Protein AF-A0A9E0HF30-F1 (afdb_monomer_lite)

Secondary structure (DSSP, 8-state):
----------S--HHHHHHHHHHHTSS--SSHHHHHHHHHHHHHHHHHHHHHHHHHHHHTTSSS----

Radius of gyration: 17.87 Å; chains: 1; bounding box: 46×13×55 Å

Structure (mmCIF, N/CA/C/O backbone):
data_AF-A0A9E0HF30-F1
#
_entry.id   AF-A0A9E0HF30-F1
#
loop_
_atom_site.group_PDB
_atom_site.id
_atom_site.type_symbol
_atom_site.label_atom_id
_atom_site.label_alt_id
_atom_site.label_comp_id
_atom_site.label_asym_id
_atom_site.label_entity_id
_atom_site.label_seq_id
_atom_site.pdbx_PDB_ins_code
_atom_site.Cartn_x
_atom_site.Cartn_y
_atom_site.Cartn_z
_atom_site.occupancy
_atom_site.B_iso_or_equiv
_atom_site.auth_seq_id
_atom_site.auth_comp_id
_atom_site.auth_asym_id
_atom_site.auth_atom_id
_atom_site.pdbx_PDB_model_num
ATOM 1 N N . MET A 1 1 ? 0.065 -1.691 -41.085 1.00 43.19 1 MET A N 1
ATOM 2 C CA . MET A 1 1 ? 0.657 -2.497 -40.000 1.00 43.19 1 MET A CA 1
ATOM 3 C C . MET A 1 1 ? 1.836 -1.690 -39.487 1.00 43.19 1 MET A C 1
ATOM 5 O O . MET A 1 1 ? 2.921 -1.789 -40.036 1.00 43.19 1 MET A O 1
ATOM 9 N N . THR A 1 2 ? 1.581 -0.744 -38.589 1.00 44.59 2 THR A N 1
ATOM 10 C CA . THR A 1 2 ? 2.574 0.258 -38.174 1.00 44.59 2 THR A CA 1
ATOM 11 C C . THR A 1 2 ? 2.563 0.322 -36.662 1.00 44.59 2 THR A C 1
ATOM 13 O O . THR A 1 2 ? 1.577 0.759 -36.079 1.00 44.59 2 THR A O 1
ATOM 16 N N . SER A 1 3 ? 3.641 -0.237 -36.114 1.00 49.38 3 SER A N 1
ATOM 17 C CA . SER A 1 3 ? 4.148 -0.207 -34.747 1.00 49.38 3 SER A CA 1
ATOM 18 C C . SER A 1 3 ? 3.230 0.433 -33.714 1.00 49.38 3 SER A C 1
ATOM 20 O O . SER A 1 3 ? 3.241 1.643 -33.519 1.00 49.38 3 SER A O 1
ATOM 22 N N . GLU A 1 4 ? 2.476 -0.415 -33.015 1.00 46.75 4 GLU A N 1
ATOM 23 C CA . GLU A 1 4 ? 2.027 -0.099 -31.666 1.00 46.75 4 GLU A CA 1
ATOM 24 C C . GLU A 1 4 ? 3.278 0.131 -30.814 1.00 46.75 4 GLU A C 1
ATOM 26 O O . GLU A 1 4 ? 4.089 -0.783 -30.633 1.00 46.75 4 GLU A O 1
ATOM 31 N N . ASP A 1 5 ? 3.437 1.356 -30.316 1.00 47.81 5 ASP A N 1
ATOM 32 C CA . ASP A 1 5 ? 4.219 1.658 -29.124 1.00 47.81 5 ASP A CA 1
ATOM 33 C C . ASP A 1 5 ? 3.790 0.673 -28.028 1.00 47.81 5 ASP A C 1
ATOM 35 O O . ASP A 1 5 ? 2.812 0.877 -27.303 1.00 47.81 5 ASP A O 1
ATOM 39 N N . LYS A 1 6 ? 4.500 -0.456 -27.927 1.00 52.12 6 LYS A N 1
ATOM 40 C CA . LYS A 1 6 ? 4.466 -1.309 -26.745 1.00 52.12 6 LYS A CA 1
ATOM 41 C C . LYS A 1 6 ? 5.059 -0.463 -25.633 1.00 52.12 6 LYS A C 1
ATOM 43 O O . LYS A 1 6 ? 6.264 -0.509 -25.400 1.00 52.12 6 LYS A O 1
ATOM 48 N N . HIS A 1 7 ? 4.214 0.319 -24.967 1.00 56.09 7 HIS A N 1
ATOM 49 C CA . HIS A 1 7 ? 4.538 0.921 -23.687 1.00 56.09 7 HIS A CA 1
ATOM 50 C C . HIS A 1 7 ? 5.088 -0.203 -22.809 1.00 56.09 7 HIS A C 1
ATOM 52 O O . HIS A 1 7 ? 4.334 -1.077 -22.374 1.00 56.09 7 HIS A O 1
ATOM 58 N N . HIS A 1 8 ? 6.409 -0.226 -22.614 1.00 65.25 8 HIS A N 1
ATOM 59 C CA . HIS A 1 8 ? 7.034 -1.108 -21.643 1.00 65.25 8 HIS A CA 1
ATOM 60 C C . HIS A 1 8 ? 6.366 -0.775 -20.317 1.00 65.25 8 HIS A C 1
ATOM 62 O O . HIS A 1 8 ? 6.478 0.343 -19.817 1.00 65.25 8 HIS A O 1
ATOM 68 N N . GLN A 1 9 ? 5.551 -1.697 -19.814 1.00 70.88 9 GLN A N 1
ATOM 69 C CA . GLN A 1 9 ? 4.809 -1.453 -18.595 1.00 70.88 9 GLN A CA 1
ATOM 70 C C . GLN A 1 9 ? 5.810 -1.482 -17.440 1.00 70.88 9 GLN A C 1
ATOM 72 O O . GLN A 1 9 ? 6.255 -2.550 -17.031 1.00 70.88 9 GLN A O 1
ATOM 77 N N . VAL A 1 10 ? 6.173 -0.306 -16.937 1.00 82.44 10 VAL A N 1
ATOM 78 C CA . VAL A 1 10 ? 7.102 -0.156 -15.816 1.00 82.44 10 VAL A CA 1
ATOM 79 C C . VAL A 1 10 ? 6.300 -0.161 -14.515 1.00 82.44 10 VAL A C 1
ATOM 81 O O . VAL A 1 10 ? 5.384 0.642 -14.339 1.00 82.44 10 VAL A O 1
ATOM 84 N N . GLY A 1 11 ? 6.630 -1.081 -13.606 1.00 88.81 11 GLY A N 1
ATOM 85 C CA . GLY A 1 11 ? 5.911 -1.249 -12.340 1.00 88.81 11 GLY A CA 1
ATOM 86 C C . GLY A 1 11 ? 4.714 -2.203 -12.409 1.00 88.81 11 GLY A C 1
ATOM 87 O O . GLY A 1 11 ? 4.522 -2.960 -13.367 1.00 88.81 11 GLY A O 1
ATOM 88 N N . LEU A 1 12 ? 3.908 -2.214 -11.344 1.00 89.88 12 LEU A N 1
ATOM 89 C CA . LEU A 1 12 ? 2.737 -3.087 -11.261 1.00 89.88 12 LEU A CA 1
ATOM 90 C C . LEU A 1 12 ? 1.635 -2.633 -12.221 1.00 89.88 12 LEU A C 1
ATOM 92 O O . LEU A 1 12 ? 1.360 -1.445 -12.373 1.00 89.88 12 LEU A O 1
ATOM 96 N N . SER A 1 13 ? 0.929 -3.600 -12.812 1.00 91.62 13 SER A N 1
ATOM 97 C CA . SER A 1 13 ? -0.284 -3.284 -13.564 1.00 91.62 13 SER A CA 1
ATOM 98 C C . SER A 1 13 ? -1.369 -2.793 -12.611 1.00 91.62 13 SER A C 1
ATOM 100 O O . SER A 1 13 ? -1.456 -3.237 -11.462 1.00 91.62 13 SER A O 1
ATOM 102 N N . ARG A 1 14 ? -2.265 -1.940 -13.115 1.00 90.06 14 ARG A N 1
ATOM 103 C CA . ARG A 1 14 ? -3.431 -1.470 -12.357 1.00 90.06 14 ARG A CA 1
ATOM 104 C C . ARG A 1 14 ? -4.225 -2.626 -11.738 1.00 90.06 14 ARG A C 1
ATOM 106 O O . ARG A 1 14 ? -4.570 -2.568 -10.567 1.00 90.06 14 ARG A O 1
ATOM 113 N N . ARG A 1 15 ? -4.467 -3.696 -12.503 1.00 93.12 15 ARG A N 1
ATOM 114 C CA . ARG A 1 15 ? -5.199 -4.876 -12.019 1.00 93.12 15 ARG A CA 1
ATOM 115 C C . ARG A 1 15 ? -4.485 -5.548 -10.845 1.00 93.12 15 ARG A C 1
ATOM 117 O O . ARG A 1 15 ? -5.127 -5.893 -9.864 1.00 93.12 15 ARG A O 1
ATOM 124 N N . LYS A 1 16 ? -3.157 -5.681 -10.918 1.00 92.75 16 LYS A N 1
ATOM 125 C CA . LYS A 1 16 ? -2.367 -6.267 -9.831 1.00 92.75 16 LYS A CA 1
ATOM 126 C C . LYS A 1 16 ? -2.362 -5.370 -8.590 1.00 92.75 16 LYS A C 1
ATOM 128 O O . LYS A 1 16 ? -2.471 -5.888 -7.488 1.00 92.75 16 LYS A O 1
ATOM 133 N N . LEU A 1 17 ? -2.313 -4.045 -8.756 1.00 92.50 17 LEU A N 1
ATOM 134 C CA . LEU A 1 17 ? -2.488 -3.095 -7.648 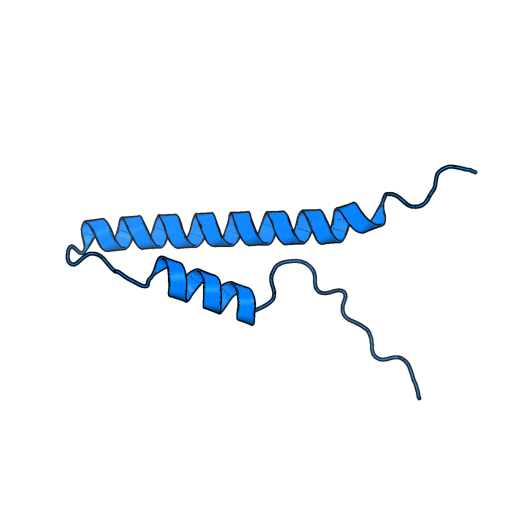1.00 92.50 17 LEU A CA 1
ATOM 135 C C . LEU A 1 17 ? -3.867 -3.229 -6.985 1.00 92.50 17 LEU A C 1
ATOM 137 O O . LEU A 1 17 ? -3.950 -3.252 -5.761 1.00 92.50 17 LEU A O 1
ATOM 141 N N . GLU A 1 18 ? -4.938 -3.343 -7.771 1.00 94.94 18 GLU A N 1
ATOM 142 C CA . GLU A 1 18 ? -6.303 -3.525 -7.257 1.00 94.94 18 GLU A CA 1
ATOM 143 C C . GLU A 1 18 ? -6.469 -4.859 -6.511 1.00 94.94 18 GLU A C 1
ATOM 145 O O . GLU A 1 18 ? -7.099 -4.893 -5.452 1.00 94.94 18 GLU A O 1
ATOM 150 N N . ASP A 1 19 ? -5.880 -5.942 -7.024 1.00 95.69 19 ASP A N 1
ATOM 151 C CA . ASP A 1 19 ? -5.906 -7.256 -6.374 1.00 95.69 19 ASP A CA 1
ATOM 152 C C . ASP A 1 19 ? -5.149 -7.239 -5.036 1.00 95.69 19 ASP A C 1
ATOM 154 O O . ASP A 1 19 ? -5.658 -7.737 -4.028 1.00 95.69 19 ASP A O 1
ATOM 158 N N . GLU A 1 20 ? -3.972 -6.610 -4.999 1.00 93.88 20 GLU A N 1
ATOM 159 C CA . GLU A 1 20 ? -3.180 -6.429 -3.778 1.00 93.88 20 GLU A CA 1
ATOM 160 C C . GLU A 1 20 ? -3.920 -5.571 -2.748 1.00 93.88 20 GLU A C 1
ATOM 162 O O . GLU A 1 20 ? -4.055 -5.959 -1.586 1.00 93.88 20 GLU A O 1
ATOM 167 N N . LEU A 1 21 ? -4.493 -4.446 -3.182 1.00 94.19 21 LEU A N 1
ATOM 168 C CA . LEU A 1 21 ? -5.306 -3.581 -2.331 1.00 94.19 21 LEU A CA 1
ATOM 169 C C . LEU A 1 21 ? -6.506 -4.338 -1.745 1.00 94.19 21 LEU A C 1
ATOM 171 O O . LEU A 1 21 ? -6.751 -4.275 -0.538 1.00 94.19 21 LEU A O 1
ATOM 175 N N . ARG A 1 22 ? -7.240 -5.086 -2.578 1.00 95.56 22 ARG A N 1
ATOM 176 C CA . ARG A 1 22 ? -8.388 -5.894 -2.142 1.00 95.56 22 ARG A CA 1
ATOM 177 C C . ARG A 1 22 ? -7.967 -6.961 -1.135 1.00 95.56 22 ARG A C 1
ATOM 179 O O . ARG A 1 22 ? -8.705 -7.213 -0.185 1.00 95.56 22 ARG A O 1
ATOM 186 N N . TRP A 1 23 ? -6.811 -7.589 -1.335 1.00 93.81 23 TRP A N 1
ATOM 187 C CA . TRP A 1 23 ? -6.294 -8.587 -0.406 1.00 93.81 23 TRP A CA 1
ATOM 188 C C . TRP A 1 23 ? -5.959 -7.968 0.956 1.00 93.81 23 TRP A C 1
ATOM 190 O O . TRP A 1 23 ? -6.391 -8.491 1.984 1.00 93.81 23 TRP A O 1
ATOM 200 N N . MET A 1 24 ? -5.270 -6.823 0.971 1.00 93.00 24 MET A N 1
ATOM 201 C CA . MET A 1 24 ? -4.876 -6.148 2.213 1.00 93.00 24 MET A CA 1
ATOM 202 C C . MET A 1 24 ? -6.069 -5.562 2.981 1.00 93.00 24 MET A C 1
ATOM 204 O O . MET A 1 24 ? -6.070 -5.554 4.209 1.00 93.00 24 MET A O 1
ATOM 208 N N . LEU A 1 25 ? -7.106 -5.108 2.272 1.00 93.88 25 LEU A N 1
ATOM 209 C CA . LEU A 1 25 ? -8.329 -4.559 2.865 1.00 93.88 25 LEU A CA 1
ATOM 210 C C . LEU A 1 25 ? -9.425 -5.609 3.096 1.00 93.88 25 LEU A C 1
ATOM 212 O O . LEU A 1 25 ? -10.556 -5.249 3.414 1.00 93.88 25 LEU A O 1
ATOM 216 N N . ARG A 1 26 ? -9.123 -6.908 2.956 1.00 94.31 26 ARG A N 1
ATOM 217 C CA . ARG A 1 26 ? -10.126 -7.979 3.079 1.00 94.31 26 ARG A CA 1
ATOM 218 C C . ARG A 1 26 ? -10.769 -8.048 4.469 1.00 94.31 26 ARG A C 1
ATOM 220 O O . ARG A 1 26 ? -11.922 -8.452 4.579 1.00 94.31 26 ARG A O 1
ATOM 227 N N . HIS A 1 27 ? -10.032 -7.659 5.507 1.00 90.94 27 HIS A N 1
ATOM 228 C CA . HIS A 1 27 ? -10.500 -7.666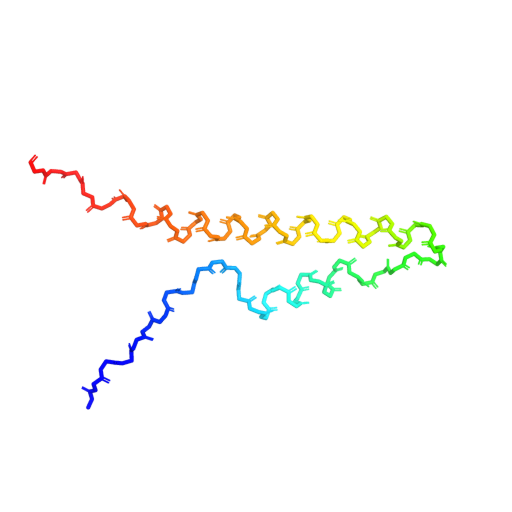 6.894 1.00 90.94 27 HIS A CA 1
ATOM 229 C C . HIS A 1 27 ? -10.142 -6.337 7.572 1.00 90.94 27 HIS A C 1
ATOM 231 O O . HIS A 1 27 ? -9.141 -6.267 8.289 1.00 90.94 27 HIS A O 1
ATOM 237 N N . PRO A 1 28 ? -10.911 -5.261 7.324 1.00 88.94 28 PRO A N 1
ATOM 238 C CA . PRO A 1 28 ? -10.646 -3.987 7.967 1.00 88.94 28 PRO A CA 1
ATOM 239 C C . PRO A 1 28 ? -10.925 -4.093 9.477 1.00 88.94 28 PRO A C 1
ATOM 241 O O . PRO A 1 28 ? -11.885 -4.755 9.883 1.00 88.94 28 PRO A O 1
ATOM 244 N N . PRO A 1 29 ? -10.110 -3.453 10.327 1.00 91.69 29 PRO A N 1
ATOM 245 C CA . PRO A 1 29 ? -10.378 -3.384 11.755 1.00 91.69 29 PRO A CA 1
ATOM 246 C C . PRO A 1 29 ? -11.629 -2.538 12.025 1.00 91.69 29 PRO A C 1
ATOM 248 O O . PRO A 1 29 ? -11.917 -1.586 11.303 1.00 91.69 29 PRO A O 1
ATOM 251 N N . ALA A 1 30 ? -12.356 -2.875 13.092 1.00 92.69 30 ALA A N 1
ATOM 252 C CA . ALA A 1 30 ? -13.551 -2.135 13.506 1.00 92.69 30 ALA A CA 1
ATOM 253 C C . ALA A 1 30 ? -13.222 -0.794 14.188 1.00 92.69 30 ALA A C 1
ATOM 255 O O . ALA A 1 30 ? -14.049 0.112 14.203 1.00 92.69 30 ALA A O 1
ATOM 256 N N . ASP A 1 31 ? -12.023 -0.676 14.763 1.00 95.62 31 ASP A N 1
ATOM 257 C CA . ASP A 1 31 ? -11.548 0.545 15.407 1.00 95.62 31 ASP A CA 1
ATOM 258 C C . ASP A 1 31 ? -10.933 1.517 14.388 1.00 95.62 31 ASP A C 1
ATOM 260 O O . ASP A 1 31 ? -10.072 1.149 13.584 1.00 95.62 31 ASP A O 1
ATOM 264 N N . SER A 1 32 ? -11.338 2.783 14.470 1.00 91.62 32 SER A N 1
ATOM 265 C CA . SER A 1 32 ? -10.888 3.853 13.580 1.00 91.62 32 SER A CA 1
ATOM 266 C C . SER A 1 32 ? -9.387 4.133 13.696 1.00 91.62 32 SER A C 1
ATOM 268 O O . SER A 1 32 ? -8.746 4.421 12.684 1.00 91.62 32 SER A O 1
ATOM 270 N N . ALA A 1 33 ? -8.793 4.031 14.893 1.00 94.62 33 ALA A N 1
ATOM 271 C CA . ALA A 1 33 ? -7.355 4.260 15.055 1.00 94.62 33 ALA A CA 1
ATOM 272 C C . ALA A 1 33 ? -6.540 3.133 14.399 1.00 94.62 33 ALA A C 1
ATOM 274 O O . ALA A 1 33 ? -5.576 3.388 13.666 1.00 94.62 33 ALA A O 1
ATOM 275 N N . ALA A 1 34 ? -6.975 1.886 14.584 1.00 92.62 34 ALA A N 1
ATOM 276 C CA . ALA A 1 34 ? -6.421 0.735 13.884 1.00 92.62 34 ALA A CA 1
ATOM 277 C C . ALA A 1 34 ? -6.614 0.819 12.358 1.00 92.62 34 ALA A C 1
ATOM 279 O O . ALA A 1 34 ? -5.710 0.435 11.613 1.00 92.62 34 ALA A O 1
AT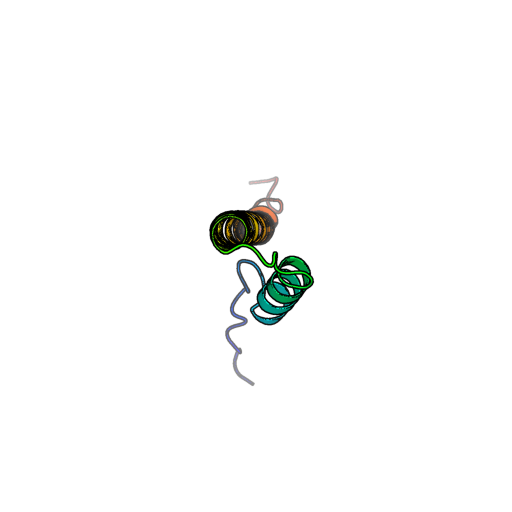OM 280 N N . LEU A 1 35 ? -7.740 1.362 11.880 1.00 93.88 35 LEU A N 1
ATOM 281 C CA . LEU A 1 35 ? -7.992 1.551 10.449 1.00 93.88 35 LEU A CA 1
ATOM 282 C C . LEU A 1 35 ? -7.000 2.536 9.820 1.00 93.88 35 LEU A C 1
ATOM 284 O O . LEU A 1 35 ? -6.425 2.233 8.778 1.00 93.88 35 LEU A O 1
ATOM 288 N N . ILE A 1 36 ? -6.742 3.678 10.463 1.00 95.31 36 ILE A N 1
ATOM 289 C CA . ILE A 1 36 ? -5.753 4.659 9.978 1.00 95.31 36 ILE A CA 1
ATOM 290 C C . ILE A 1 36 ? -4.361 4.021 9.896 1.00 95.31 36 ILE A C 1
ATOM 292 O O . ILE A 1 36 ? -3.649 4.198 8.904 1.00 95.31 36 ILE A O 1
ATOM 296 N N . LYS A 1 37 ? -3.989 3.225 10.906 1.00 95.00 37 LYS A N 1
ATOM 297 C CA . LYS A 1 37 ? -2.721 2.486 10.905 1.00 95.00 37 LYS A CA 1
ATOM 298 C C . LYS A 1 37 ? -2.642 1.490 9.745 1.00 95.00 37 LYS A C 1
ATOM 300 O O . LYS A 1 37 ? -1.619 1.447 9.064 1.00 95.00 37 LYS A O 1
ATOM 305 N N . LEU A 1 38 ? -3.715 0.735 9.494 1.00 94.50 38 LEU A N 1
ATOM 306 C CA . LEU A 1 38 ? -3.798 -0.186 8.359 1.00 94.50 38 LEU A CA 1
ATOM 307 C C . LEU A 1 38 ? -3.642 0.560 7.029 1.00 94.50 38 LEU A C 1
ATOM 309 O O . LEU A 1 38 ? -2.854 0.137 6.191 1.00 94.50 38 LEU A O 1
ATOM 313 N N . LEU A 1 39 ? -4.339 1.683 6.837 1.00 94.62 39 LEU A N 1
ATOM 314 C CA . LEU A 1 39 ? -4.246 2.469 5.603 1.00 94.62 39 LEU A CA 1
ATOM 315 C C . LEU A 1 39 ? -2.817 2.965 5.345 1.00 94.62 39 LEU A C 1
ATOM 317 O O . LEU A 1 39 ? -2.330 2.858 4.220 1.00 94.62 39 LEU A O 1
ATOM 321 N N . GLY A 1 40 ? -2.118 3.429 6.385 1.00 95.94 40 GLY A N 1
ATOM 322 C CA . GLY A 1 40 ? -0.703 3.793 6.278 1.00 95.94 40 GLY A CA 1
ATOM 323 C C . GLY A 1 40 ? 0.169 2.616 5.826 1.00 95.94 40 GLY A C 1
ATOM 324 O O . GLY A 1 40 ? 0.978 2.757 4.910 1.00 95.94 40 GLY A O 1
ATOM 325 N N . GLN A 1 41 ? -0.040 1.433 6.411 1.00 95.62 41 GLN A N 1
ATOM 326 C CA . GLN A 1 41 ? 0.684 0.215 6.030 1.00 95.62 41 GLN A CA 1
ATOM 327 C C . GLN A 1 41 ? 0.379 -0.227 4.594 1.00 95.62 41 GLN A C 1
ATOM 329 O O . GLN A 1 41 ? 1.295 -0.631 3.877 1.00 95.62 41 GLN A O 1
ATOM 334 N N . VAL A 1 42 ? -0.881 -0.130 4.163 1.00 95.94 42 VAL A N 1
ATOM 335 C CA . VAL A 1 42 ? -1.308 -0.454 2.795 1.00 95.94 42 VAL A CA 1
ATOM 336 C C . VAL A 1 42 ? -0.582 0.422 1.784 1.00 95.94 42 VAL A C 1
ATOM 338 O O . VAL A 1 42 ? -0.005 -0.103 0.836 1.00 95.94 42 VAL A O 1
ATOM 341 N N . ILE A 1 43 ? -0.557 1.738 2.005 1.00 95.81 43 ILE A N 1
ATOM 342 C CA . ILE A 1 43 ? 0.090 2.681 1.087 1.00 95.81 43 ILE A CA 1
ATOM 343 C C . ILE A 1 43 ? 1.585 2.374 0.957 1.00 95.81 43 ILE A C 1
ATOM 345 O O . ILE A 1 43 ? 2.068 2.206 -0.162 1.00 95.81 43 ILE A O 1
ATOM 349 N N . VAL A 1 44 ? 2.302 2.243 2.080 1.00 97.12 44 VAL A N 1
ATOM 350 C CA . VAL A 1 44 ? 3.744 1.930 2.074 1.00 97.12 44 VAL A CA 1
ATOM 351 C C . VAL A 1 44 ? 4.008 0.608 1.351 1.00 97.12 44 VAL A C 1
ATOM 353 O O . VAL A 1 44 ? 4.834 0.553 0.447 1.00 97.12 44 VAL A O 1
ATOM 356 N N . THR A 1 45 ? 3.233 -0.433 1.661 1.00 95.62 45 THR A N 1
ATOM 357 C CA . THR A 1 45 ? 3.405 -1.756 1.044 1.00 95.62 45 THR A CA 1
ATOM 358 C C . THR A 1 45 ? 3.163 -1.729 -0.466 1.00 95.62 45 THR A C 1
ATOM 360 O O . THR A 1 45 ? 3.897 -2.366 -1.220 1.00 95.62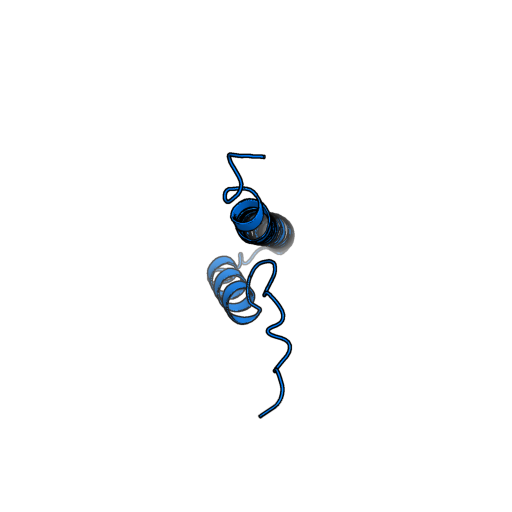 45 THR A O 1
ATOM 363 N N . LEU A 1 46 ? 2.138 -1.012 -0.938 1.00 94.56 46 LEU A N 1
ATOM 364 C CA . LEU A 1 46 ? 1.861 -0.897 -2.372 1.00 94.56 46 LEU A CA 1
ATOM 365 C C . LEU A 1 46 ? 2.963 -0.121 -3.101 1.00 94.56 46 LEU A C 1
ATOM 367 O O . LEU A 1 46 ? 3.327 -0.505 -4.213 1.00 94.56 46 LEU A O 1
ATOM 371 N N . ILE A 1 47 ? 3.520 0.920 -2.473 1.00 94.50 47 ILE A N 1
ATOM 372 C CA . ILE A 1 47 ? 4.678 1.653 -3.002 1.00 94.50 47 ILE A CA 1
ATOM 373 C C . ILE A 1 47 ? 5.886 0.719 -3.112 1.00 94.50 47 ILE A C 1
ATOM 375 O O . ILE A 1 47 ? 6.477 0.636 -4.186 1.00 94.50 47 ILE A O 1
ATOM 379 N N . ASP A 1 48 ? 6.206 -0.038 -2.061 1.00 95.81 48 ASP A N 1
ATOM 380 C CA . ASP A 1 48 ? 7.337 -0.973 -2.063 1.00 95.81 48 ASP A CA 1
ATOM 381 C C . ASP A 1 48 ? 7.188 -2.045 -3.150 1.00 95.81 48 ASP A C 1
ATOM 383 O O . ASP A 1 48 ? 8.115 -2.294 -3.925 1.00 95.81 48 ASP A O 1
ATOM 387 N N . LYS A 1 49 ? 5.995 -2.642 -3.274 1.00 93.62 49 LYS A N 1
ATOM 388 C CA . LYS A 1 49 ? 5.707 -3.632 -4.323 1.00 93.62 49 LYS A CA 1
ATOM 389 C C . LYS A 1 49 ? 5.799 -3.034 -5.726 1.00 93.62 49 LYS A C 1
ATOM 391 O O . LYS A 1 49 ? 6.281 -3.703 -6.642 1.00 93.62 49 LYS A O 1
ATOM 396 N N . ASN A 1 50 ? 5.347 -1.794 -5.908 1.00 93.75 50 ASN A N 1
ATOM 397 C CA . ASN A 1 50 ? 5.474 -1.107 -7.185 1.00 93.75 50 ASN A CA 1
ATOM 398 C C . ASN A 1 50 ? 6.941 -0.807 -7.512 1.00 93.75 50 ASN A C 1
ATOM 400 O O . ASN A 1 50 ? 7.383 -1.122 -8.611 1.00 93.75 50 ASN A O 1
ATOM 404 N N . ASN A 1 51 ? 7.713 -0.297 -6.553 1.00 93.00 51 ASN A N 1
ATOM 405 C CA . ASN A 1 51 ? 9.140 -0.024 -6.718 1.00 93.00 51 ASN A CA 1
ATOM 406 C C . ASN A 1 51 ? 9.931 -1.294 -7.055 1.00 93.00 51 ASN A C 1
ATOM 408 O O . ASN A 1 51 ? 10.772 -1.265 -7.949 1.00 93.00 51 ASN A O 1
ATOM 412 N N . ALA A 1 52 ? 9.617 -2.426 -6.418 1.00 91.56 52 ALA A N 1
ATOM 413 C CA . ALA A 1 52 ? 10.216 -3.715 -6.757 1.00 91.56 52 ALA A CA 1
ATOM 414 C C . ALA A 1 52 ? 9.900 -4.139 -8.204 1.00 91.56 52 ALA A C 1
ATOM 416 O O . ALA A 1 52 ? 10.780 -4.616 -8.919 1.00 91.56 52 ALA A O 1
ATOM 417 N N . ALA A 1 53 ? 8.663 -3.929 -8.665 1.00 90.94 53 ALA A N 1
ATOM 418 C CA . ALA A 1 53 ? 8.277 -4.215 -10.046 1.00 90.94 53 ALA A CA 1
ATOM 419 C C . ALA A 1 53 ? 8.959 -3.272 -11.056 1.00 90.94 53 ALA A C 1
ATOM 421 O O . ALA A 1 53 ? 9.350 -3.713 -12.137 1.00 90.94 53 ALA A O 1
ATOM 422 N N . ILE A 1 54 ? 9.137 -1.995 -10.703 1.00 89.81 54 ILE A N 1
ATOM 423 C CA . ILE A 1 54 ? 9.901 -1.024 -11.498 1.00 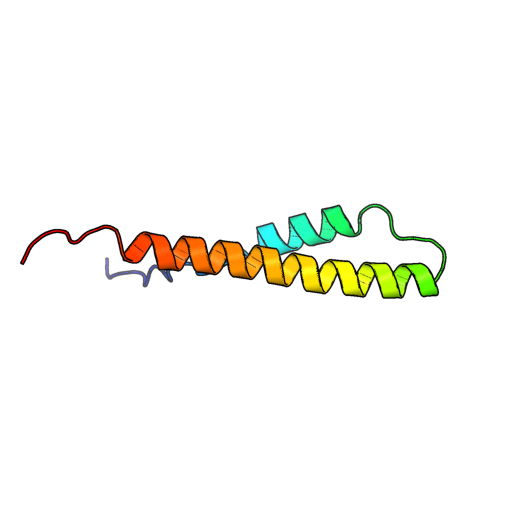89.81 54 ILE A CA 1
ATOM 424 C C . ILE A 1 54 ? 11.360 -1.477 -11.602 1.00 89.81 54 ILE A C 1
ATOM 426 O O . ILE A 1 54 ? 11.877 -1.592 -12.708 1.00 89.81 54 ILE A O 1
ATOM 430 N N . ALA A 1 55 ? 11.999 -1.795 -10.473 1.00 89.44 55 ALA A N 1
ATOM 431 C CA . ALA A 1 55 ? 13.386 -2.250 -10.430 1.00 89.44 55 ALA A CA 1
ATOM 432 C C . ALA A 1 55 ? 13.597 -3.529 -11.251 1.00 89.44 55 ALA A C 1
ATOM 434 O O . ALA A 1 55 ? 14.561 -3.610 -12.000 1.00 89.44 55 ALA A O 1
ATOM 435 N N . ALA A 1 56 ? 12.670 -4.489 -11.187 1.00 85.62 56 ALA A N 1
ATOM 436 C CA . ALA A 1 56 ? 12.721 -5.689 -12.022 1.00 85.62 56 ALA A CA 1
ATOM 437 C C . ALA A 1 56 ? 12.583 -5.372 -13.522 1.00 85.62 56 ALA A C 1
ATOM 439 O O . ALA A 1 56 ? 13.243 -5.996 -14.345 1.00 85.62 56 ALA A O 1
ATOM 440 N N . SER A 1 57 ? 11.745 -4.393 -13.878 1.00 84.12 57 SER A N 1
ATOM 441 C CA . SER A 1 57 ? 11.535 -3.987 -15.276 1.00 84.12 57 SER A CA 1
ATO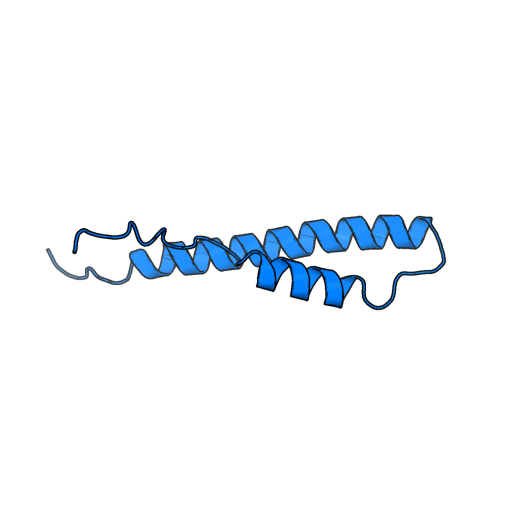M 442 C C . SER A 1 57 ? 12.735 -3.228 -15.849 1.00 84.12 57 SER A C 1
ATOM 444 O O . SER A 1 57 ? 13.030 -3.365 -17.029 1.00 84.12 57 SER A O 1
ATOM 446 N N . LEU A 1 58 ? 13.411 -2.423 -15.023 1.00 80.31 58 LEU A N 1
ATOM 447 C CA . LEU A 1 58 ? 14.583 -1.638 -15.419 1.00 80.31 58 LEU A CA 1
ATOM 448 C C . LEU A 1 58 ? 15.882 -2.457 -15.354 1.00 80.31 58 LEU A C 1
ATOM 450 O O . LEU A 1 58 ? 16.721 -2.327 -16.234 1.00 80.31 58 LEU A O 1
ATOM 454 N N . GLY A 1 59 ? 16.032 -3.332 -14.356 1.00 67.44 59 GLY A N 1
ATOM 455 C CA . GLY A 1 59 ? 17.199 -4.207 -14.199 1.00 67.44 59 GLY A CA 1
ATOM 456 C C . GLY A 1 59 ? 17.270 -5.327 -15.239 1.00 67.44 59 GLY A C 1
ATOM 457 O O . GLY A 1 59 ? 18.358 -5.755 -15.594 1.00 67.44 59 GLY A O 1
ATOM 458 N N . ALA A 1 60 ? 16.132 -5.743 -15.808 1.00 57.78 60 ALA A N 1
ATOM 459 C CA . ALA A 1 60 ? 16.106 -6.657 -16.952 1.00 57.78 60 ALA A CA 1
ATOM 460 C C . ALA A 1 60 ? 16.658 -6.036 -18.257 1.00 57.78 60 ALA A C 1
ATOM 462 O O . ALA A 1 60 ? 16.760 -6.741 -19.257 1.00 57.78 60 ALA A O 1
ATOM 463 N N . GLY A 1 61 ? 16.975 -4.734 -18.270 1.00 50.88 61 GLY A N 1
ATOM 464 C CA . GLY A 1 61 ? 17.542 -4.030 -19.423 1.00 50.88 61 GLY A CA 1
ATOM 465 C C . GLY A 1 61 ? 19.074 -3.930 -19.451 1.00 50.88 61 GLY A C 1
ATOM 466 O O . GLY A 1 61 ? 19.599 -3.553 -20.492 1.00 50.88 61 GLY A O 1
ATOM 467 N N . ASP A 1 62 ? 19.777 -4.262 -18.359 1.00 50.50 62 ASP A N 1
ATOM 468 C CA . ASP A 1 62 ? 21.234 -4.040 -18.217 1.00 50.50 62 ASP A CA 1
ATOM 469 C C . ASP A 1 62 ? 22.090 -5.322 -18.347 1.00 50.50 62 ASP A C 1
ATOM 471 O O . ASP A 1 62 ? 23.313 -5.240 -18.417 1.00 50.50 62 ASP A O 1
ATOM 475 N N . ASP A 1 63 ? 21.476 -6.509 -18.435 1.00 50.50 63 ASP A N 1
ATOM 476 C CA . ASP A 1 63 ? 22.190 -7.801 -18.456 1.00 50.50 63 ASP A CA 1
ATOM 477 C C . ASP A 1 63 ? 22.557 -8.323 -19.868 1.00 50.50 63 ASP A C 1
ATOM 479 O O . ASP A 1 63 ? 22.993 -9.465 -20.002 1.00 50.50 63 ASP A O 1
ATOM 483 N N . ASP A 1 64 ? 22.448 -7.510 -20.929 1.00 49.50 64 ASP A N 1
ATOM 484 C CA . ASP A 1 64 ? 22.688 -7.954 -22.320 1.00 49.50 64 ASP A CA 1
ATOM 485 C C . ASP A 1 64 ? 23.772 -7.157 -23.080 1.00 49.50 64 ASP A C 1
ATOM 487 O O . ASP A 1 64 ? 23.648 -6.874 -24.274 1.00 49.50 64 ASP A O 1
ATOM 491 N N . GLN A 1 65 ? 24.887 -6.816 -22.416 1.00 52.03 65 GLN A N 1
ATOM 492 C CA . GLN A 1 65 ? 26.131 -6.515 -23.145 1.00 52.03 65 GLN A CA 1
ATOM 493 C C . GLN A 1 65 ? 27.428 -6.815 -22.360 1.00 52.03 65 GLN A C 1
ATOM 495 O O . GLN A 1 65 ? 28.042 -5.919 -21.780 1.00 52.03 65 GLN A O 1
ATOM 500 N N . PRO A 1 66 ? 27.953 -8.056 -22.410 1.00 46.97 66 PRO A N 1
ATOM 501 C CA . PRO A 1 66 ? 29.374 -8.300 -22.241 1.00 46.97 66 PRO A CA 1
ATOM 502 C C . PRO A 1 66 ? 30.041 -8.318 -23.626 1.00 46.97 66 PRO A C 1
ATOM 504 O O . PRO A 1 66 ? 29.951 -9.301 -24.359 1.00 46.97 66 PRO A O 1
ATOM 507 N N . GLY A 1 67 ? 30.735 -7.234 -23.978 1.00 52.19 67 GLY A N 1
ATOM 508 C CA . GLY A 1 67 ? 31.688 -7.223 -25.092 1.00 52.19 67 GLY A CA 1
ATOM 509 C C . GLY A 1 67 ? 31.530 -6.058 -26.065 1.00 52.19 67 GLY A C 1
ATOM 510 O O . GLY A 1 67 ? 30.747 -6.112 -27.012 1.00 52.19 67 GLY A O 1
ATOM 511 N N . SER A 1 68 ? 32.351 -5.031 -25.878 1.00 38.66 68 SER A N 1
ATOM 512 C CA . SER A 1 68 ? 32.888 -4.181 -26.946 1.00 38.66 68 SER A CA 1
ATOM 513 C C . SER A 1 68 ? 34.318 -3.809 -26.583 1.00 38.66 68 SER A C 1
ATOM 515 O O . SER A 1 68 ? 34.565 -3.596 -25.374 1.00 38.66 68 SER A O 1
#

pLDDT: mean 81.3, std 18.82, range [38.66, 97.12]

Foldseek 3Di:
DDDDPPPLDAFDDPVRLVVLLCVLVVDADPDPVSNVVSVVVSVVVSVVRRVVSNCVSVVVPPPPDDDD

Sequence (68 aa):
MTSEDKHHQVGLSRRKLEDELRWMLRHPPADSAALIKLLGQVIVTLIDKNNAAIAASLGAGDDDQPGS